Protein AF-A0A5C7Q8G4-F1 (afdb_monomer)

Mean predicted aligned error: 9.43 Å

Structure (mmCIF, N/CA/C/O backbone):
data_AF-A0A5C7Q8G4-F1
#
_entry.id   AF-A0A5C7Q8G4-F1
#
loop_
_atom_site.group_PDB
_atom_site.id
_atom_site.type_symbol
_atom_site.label_atom_id
_atom_site.label_alt_id
_atom_site.label_comp_id
_atom_site.label_asym_id
_atom_site.label_entity_id
_atom_site.label_seq_id
_atom_site.pdbx_PDB_ins_code
_atom_site.Cartn_x
_atom_site.Cartn_y
_atom_site.Cartn_z
_atom_site.occupancy
_atom_site.B_iso_or_equiv
_atom_site.auth_seq_id
_atom_site.auth_comp_id
_atom_site.auth_asym_id
_atom_site.auth_atom_id
_atom_site.pdbx_PDB_model_num
ATOM 1 N N . MET A 1 1 ? 0.870 26.509 2.874 1.00 37.06 1 MET A N 1
ATOM 2 C CA . MET A 1 1 ? 1.605 25.418 2.200 1.00 37.06 1 MET A CA 1
ATOM 3 C C . MET A 1 1 ? 2.017 24.433 3.271 1.00 37.06 1 MET A C 1
ATOM 5 O O . MET A 1 1 ? 2.652 24.841 4.232 1.00 37.06 1 MET A O 1
ATOM 9 N N . SER A 1 2 ? 1.489 23.212 3.215 1.00 39.78 2 SER A N 1
ATOM 10 C CA . SER A 1 2 ? 1.639 22.220 4.281 1.00 39.78 2 SER A CA 1
ATOM 11 C C . SER A 1 2 ? 2.814 21.309 3.945 1.00 39.78 2 SER A C 1
ATOM 13 O O . SER A 1 2 ? 2.773 20.636 2.922 1.00 39.78 2 SER A O 1
ATOM 15 N N . ILE A 1 3 ? 3.813 21.283 4.828 1.00 41.72 3 ILE A N 1
ATOM 16 C CA . ILE A 1 3 ? 5.049 20.483 4.750 1.00 41.72 3 ILE A CA 1
ATOM 17 C C . ILE A 1 3 ? 4.779 19.019 4.347 1.00 41.72 3 ILE A C 1
ATOM 19 O O . ILE A 1 3 ? 5.562 18.421 3.620 1.00 41.72 3 ILE A O 1
ATOM 23 N N . SER A 1 4 ? 3.640 18.445 4.750 1.00 50.50 4 SER A N 1
ATOM 24 C CA . SER A 1 4 ? 3.256 17.076 4.386 1.00 50.50 4 SER A CA 1
ATOM 25 C C . SER A 1 4 ? 3.011 16.885 2.886 1.00 50.50 4 SER A C 1
ATOM 27 O O . SER A 1 4 ? 3.363 15.842 2.350 1.00 50.50 4 SER A O 1
ATOM 29 N N . ASN A 1 5 ? 2.440 17.872 2.190 1.00 49.62 5 ASN A N 1
ATOM 30 C CA . ASN A 1 5 ? 2.149 17.757 0.758 1.00 49.62 5 ASN A CA 1
ATOM 31 C C . ASN A 1 5 ? 3.431 17.762 -0.090 1.00 49.62 5 ASN A C 1
ATOM 33 O O . ASN A 1 5 ? 3.525 17.047 -1.087 1.00 49.6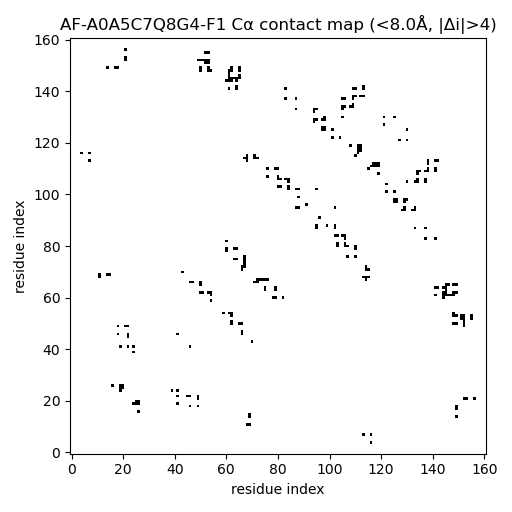2 5 ASN A O 1
ATOM 37 N N . ASP A 1 6 ? 4.433 18.527 0.344 1.00 50.38 6 ASP A N 1
ATOM 38 C CA . ASP A 1 6 ? 5.734 18.601 -0.323 1.00 50.38 6 ASP A CA 1
ATOM 39 C C . ASP A 1 6 ? 6.531 17.301 -0.129 1.00 50.38 6 ASP A C 1
ATOM 41 O O . ASP A 1 6 ? 7.124 16.804 -1.087 1.00 50.38 6 ASP A O 1
ATOM 45 N N . ILE A 1 7 ? 6.458 16.686 1.063 1.00 55.03 7 ILE A N 1
ATOM 46 C CA . ILE A 1 7 ? 7.076 15.378 1.354 1.00 55.03 7 ILE A CA 1
ATOM 47 C C . ILE A 1 7 ? 6.513 14.293 0.429 1.00 55.03 7 ILE A C 1
ATOM 49 O O . ILE A 1 7 ? 7.271 13.643 -0.289 1.00 55.03 7 ILE A O 1
ATOM 53 N N . PHE A 1 8 ? 5.185 14.141 0.365 1.00 56.66 8 PHE A N 1
ATOM 54 C CA . PHE A 1 8 ? 4.577 13.104 -0.476 1.00 56.66 8 PHE A CA 1
ATOM 55 C C . PHE A 1 8 ? 4.811 13.343 -1.976 1.00 56.66 8 PHE A C 1
ATOM 57 O O . PHE A 1 8 ? 4.829 12.393 -2.761 1.00 56.66 8 PHE A O 1
ATOM 64 N N . THR A 1 9 ? 4.976 14.599 -2.402 1.00 58.00 9 THR A N 1
ATOM 65 C CA . THR A 1 9 ? 5.255 14.940 -3.807 1.00 58.00 9 THR A CA 1
ATOM 66 C C . THR A 1 9 ? 6.694 14.611 -4.188 1.00 58.00 9 THR A C 1
ATOM 68 O O . THR A 1 9 ? 6.919 14.016 -5.243 1.00 58.00 9 THR A O 1
ATOM 71 N N . ALA A 1 10 ? 7.656 14.934 -3.321 1.00 56.38 10 ALA A N 1
ATOM 72 C CA . ALA A 1 10 ? 9.060 14.584 -3.514 1.00 56.38 10 ALA A CA 1
ATOM 73 C C . ALA A 1 10 ? 9.274 13.061 -3.513 1.00 56.38 10 ALA A C 1
ATOM 75 O O . ALA A 1 10 ? 9.962 12.536 -4.387 1.00 56.38 10 ALA A O 1
ATOM 76 N N . GLU A 1 11 ? 8.619 12.333 -2.603 1.00 62.28 11 GLU A N 1
ATOM 77 C CA . GLU A 1 11 ? 8.667 10.866 -2.572 1.00 62.28 11 GLU A CA 1
ATOM 78 C C . GLU A 1 11 ? 8.088 10.250 -3.850 1.00 62.28 11 GLU A C 1
ATOM 80 O O . GLU A 1 11 ? 8.707 9.378 -4.458 1.00 62.28 11 GLU A O 1
ATOM 85 N N . LYS A 1 12 ? 6.940 10.749 -4.326 1.00 61.44 12 LYS A N 1
ATOM 86 C CA . LYS A 1 12 ? 6.334 10.306 -5.591 1.00 61.44 12 LYS A CA 1
ATOM 87 C C . LYS A 1 12 ? 7.241 10.561 -6.797 1.00 61.44 12 LYS A C 1
ATOM 89 O O . LYS A 1 12 ? 7.303 9.720 -7.695 1.00 61.44 12 LYS A O 1
ATOM 94 N N . ALA A 1 13 ? 7.953 11.687 -6.825 1.00 61.31 13 ALA A N 1
ATOM 95 C CA . ALA A 1 13 ? 8.950 11.964 -7.857 1.00 61.31 13 ALA A CA 1
ATOM 96 C C . ALA A 1 13 ? 10.122 10.970 -7.787 1.00 61.31 13 ALA A C 1
ATOM 98 O O . ALA A 1 13 ? 10.453 10.364 -8.805 1.00 61.31 13 ALA A O 1
ATOM 99 N N . GLY A 1 14 ? 10.655 10.708 -6.589 1.00 68.12 14 GLY A N 1
ATOM 100 C CA . GLY A 1 14 ? 11.705 9.708 -6.374 1.00 68.12 14 GLY A CA 1
ATOM 101 C C . GLY A 1 14 ? 11.278 8.292 -6.778 1.00 68.12 14 GLY A C 1
ATOM 102 O O . GLY A 1 14 ? 12.049 7.563 -7.399 1.00 68.12 14 GLY A O 1
ATOM 103 N N . PHE A 1 15 ? 10.025 7.906 -6.518 1.00 67.56 15 PHE A N 1
ATOM 104 C CA . PHE A 1 15 ? 9.470 6.635 -6.992 1.00 67.56 15 PHE A CA 1
ATOM 105 C C . PHE A 1 15 ? 9.441 6.542 -8.518 1.00 67.56 15 PHE A C 1
ATOM 107 O O . PHE A 1 15 ? 9.849 5.527 -9.083 1.00 67.56 15 PHE A O 1
ATOM 114 N N . ARG A 1 16 ? 8.987 7.603 -9.195 1.00 69.62 16 ARG A N 1
ATOM 115 C CA . ARG A 1 16 ? 8.951 7.648 -10.664 1.00 69.62 16 ARG A CA 1
ATOM 116 C C . ARG A 1 16 ? 10.350 7.575 -11.266 1.00 69.62 16 ARG A C 1
ATOM 118 O O . ARG A 1 16 ? 10.530 6.856 -12.240 1.00 69.62 16 ARG A O 1
ATOM 125 N N . GLU A 1 17 ? 11.329 8.264 -10.689 1.00 70.69 17 GLU A N 1
ATOM 126 C CA . GLU A 1 17 ? 12.725 8.228 -11.149 1.00 70.69 17 GLU A CA 1
ATOM 127 C C . GLU A 1 17 ? 13.346 6.835 -10.993 1.00 70.69 17 GLU A C 1
ATOM 129 O O . GLU A 1 17 ? 13.989 6.334 -11.917 1.00 70.69 17 GLU A O 1
ATOM 134 N N . ARG A 1 18 ? 13.090 6.166 -9.863 1.00 70.00 18 ARG A N 1
ATOM 135 C CA . ARG A 1 18 ? 13.561 4.796 -9.617 1.00 70.00 18 ARG A CA 1
ATOM 136 C C . ARG A 1 18 ? 12.964 3.797 -10.604 1.00 70.00 18 ARG A C 1
ATOM 138 O O . ARG A 1 18 ? 13.688 2.951 -11.111 1.00 70.00 18 ARG A O 1
ATOM 145 N N . ILE A 1 19 ? 11.677 3.913 -10.932 1.00 71.44 19 ILE A N 1
ATOM 146 C CA . ILE A 1 19 ? 11.043 3.028 -11.922 1.00 71.44 19 ILE A CA 1
ATOM 147 C C . ILE A 1 19 ? 11.479 3.363 -13.353 1.00 71.44 19 ILE A C 1
ATOM 149 O O . ILE A 1 19 ? 11.749 2.446 -14.123 1.00 71.44 19 ILE A O 1
ATOM 153 N N . ALA A 1 20 ? 11.635 4.643 -13.702 1.00 68.12 20 ALA A N 1
ATOM 154 C CA . ALA A 1 20 ? 12.158 5.044 -15.009 1.00 68.12 20 ALA A CA 1
ATOM 155 C C . ALA A 1 20 ? 13.560 4.460 -15.259 1.00 68.12 20 ALA A C 1
ATOM 157 O O . ALA A 1 20 ? 13.827 3.948 -16.346 1.00 68.12 20 ALA A O 1
ATOM 158 N N . SER A 1 21 ? 14.410 4.436 -14.224 1.00 69.12 21 SER A N 1
ATOM 159 C CA . SER A 1 21 ? 15.722 3.780 -14.265 1.00 69.12 21 SER A CA 1
ATOM 160 C C . SER A 1 21 ? 15.636 2.282 -14.592 1.00 69.12 21 SER A C 1
ATOM 162 O O . SER A 1 21 ? 16.485 1.774 -15.320 1.00 69.12 21 SER A O 1
ATOM 164 N N . LEU A 1 22 ? 14.603 1.579 -14.110 1.00 65.88 22 LEU A N 1
ATOM 165 C CA . LEU A 1 22 ? 14.396 0.145 -14.371 1.00 65.88 22 LEU A CA 1
ATOM 166 C C . LEU A 1 22 ? 13.904 -0.158 -15.785 1.00 65.88 22 LEU A C 1
ATOM 168 O O . LEU A 1 22 ? 14.123 -1.254 -16.287 1.00 65.88 22 LEU A O 1
ATOM 172 N N . ILE A 1 23 ? 13.231 0.797 -16.419 1.00 65.81 23 ILE A N 1
ATOM 173 C CA . ILE A 1 23 ? 12.653 0.644 -17.761 1.00 65.81 23 ILE A CA 1
ATOM 174 C C . ILE A 1 23 ? 13.663 1.069 -18.847 1.00 65.81 23 ILE A C 1
ATOM 176 O O . ILE A 1 23 ? 13.418 0.903 -20.036 1.00 65.81 23 ILE A O 1
ATOM 180 N N . GLY A 1 24 ? 14.837 1.574 -18.450 1.00 56.22 24 GLY A N 1
ATOM 181 C CA . GLY A 1 24 ? 15.859 2.079 -19.371 1.00 56.22 24 GLY A CA 1
ATOM 182 C C . GLY A 1 24 ? 15.637 3.532 -19.804 1.00 56.22 24 GLY A C 1
ATOM 183 O O . GLY A 1 24 ? 16.312 4.006 -20.716 1.00 56.22 24 GLY A O 1
ATOM 184 N N . GLY A 1 25 ? 14.725 4.259 -19.147 1.00 54.38 25 GLY A N 1
ATOM 185 C CA . GLY A 1 25 ? 14.515 5.685 -19.378 1.00 54.38 25 GLY A CA 1
ATOM 186 C C . GLY A 1 25 ? 15.663 6.506 -18.792 1.00 54.38 25 GLY A C 1
ATOM 187 O O . GLY A 1 25 ? 15.927 6.457 -17.589 1.00 54.38 25 GLY A O 1
ATOM 188 N N . THR A 1 26 ? 16.358 7.275 -19.629 1.00 47.03 26 THR A N 1
ATOM 189 C CA . THR A 1 26 ? 17.373 8.227 -19.166 1.00 47.03 26 THR A CA 1
ATOM 190 C C . THR A 1 26 ? 16.701 9.446 -18.525 1.00 47.03 26 THR A C 1
ATOM 192 O O . THR A 1 26 ? 15.658 9.920 -18.965 1.00 47.03 26 THR A O 1
ATOM 195 N N . THR A 1 27 ? 17.304 9.989 -17.467 1.00 46.19 27 THR A N 1
ATOM 196 C CA . THR A 1 27 ? 16.832 11.155 -16.691 1.00 46.19 27 THR A CA 1
ATOM 197 C C . THR A 1 27 ? 16.918 12.497 -17.440 1.00 46.19 27 THR A C 1
ATOM 199 O O . THR A 1 27 ? 16.754 13.557 -16.832 1.00 46.19 27 THR A O 1
ATOM 202 N N . TYR A 1 28 ? 17.187 12.492 -18.749 1.00 40.31 28 TYR A N 1
ATOM 203 C CA . TYR A 1 28 ? 17.391 13.712 -19.525 1.00 40.31 28 TYR A CA 1
ATOM 204 C C . TYR A 1 28 ? 16.049 14.378 -19.867 1.00 40.31 28 TYR A C 1
ATOM 206 O O . TYR A 1 28 ? 15.228 13.818 -20.588 1.00 40.31 28 TYR A O 1
ATOM 214 N N . ARG A 1 29 ? 15.821 15.588 -19.340 1.00 46.91 29 ARG A N 1
ATOM 215 C CA . ARG A 1 29 ? 14.703 16.460 -19.732 1.00 46.91 29 ARG A CA 1
ATOM 216 C C . ARG A 1 29 ? 15.185 17.413 -20.821 1.00 46.91 29 ARG A C 1
ATOM 218 O O . ARG A 1 29 ? 15.887 18.374 -20.520 1.00 46.91 29 ARG A O 1
ATOM 225 N N . GLU A 1 30 ? 14.794 17.164 -22.063 1.00 39.03 30 GLU A N 1
ATOM 226 C CA . GLU A 1 30 ? 14.997 18.117 -23.154 1.00 39.03 30 GLU A CA 1
ATOM 227 C C . GLU A 1 30 ? 13.915 19.224 -23.065 1.00 39.03 30 GLU A C 1
ATOM 229 O O . GLU A 1 30 ? 12.739 18.910 -22.847 1.00 39.03 30 GLU A O 1
ATOM 234 N N . PRO A 1 31 ? 14.262 20.525 -23.136 1.00 44.19 31 PRO A N 1
ATOM 235 C CA . PRO A 1 31 ? 13.278 21.603 -23.035 1.00 44.19 31 PRO A CA 1
ATOM 236 C C . PRO A 1 31 ? 12.336 21.585 -24.251 1.00 44.19 31 PRO A C 1
ATOM 238 O O . PRO A 1 31 ? 12.762 21.707 -25.395 1.00 44.19 31 PRO A O 1
ATOM 241 N N . VAL A 1 32 ? 11.037 21.413 -23.992 1.00 48.00 32 VAL A N 1
ATOM 242 C CA . VAL A 1 32 ? 10.030 21.075 -25.010 1.00 48.00 32 VAL A CA 1
ATOM 243 C C . VAL A 1 32 ? 9.638 22.289 -25.858 1.00 48.00 32 VAL A C 1
ATOM 245 O O . VAL A 1 32 ? 8.933 23.186 -25.394 1.00 48.00 32 VAL A O 1
ATOM 248 N N . GLY A 1 33 ? 10.029 22.272 -27.132 1.00 37.00 33 GLY A N 1
ATOM 249 C CA . GLY A 1 33 ? 9.405 23.040 -28.206 1.00 37.00 33 GLY A CA 1
ATOM 250 C C . GLY A 1 33 ? 8.665 22.098 -29.157 1.00 37.00 33 GLY A C 1
ATOM 251 O O . GLY A 1 33 ? 9.288 21.281 -29.821 1.00 37.00 33 GLY A O 1
ATOM 252 N N . GLY A 1 34 ? 7.341 22.240 -29.254 1.00 38.97 34 GLY A N 1
ATOM 253 C CA . GLY A 1 34 ? 6.529 21.577 -30.282 1.00 38.97 34 GLY A CA 1
ATOM 254 C C . GLY A 1 34 ? 6.064 20.156 -29.940 1.00 38.97 34 GLY A C 1
ATOM 255 O O . GLY A 1 34 ? 6.725 19.402 -29.238 1.00 38.97 34 GLY A O 1
ATOM 256 N N . ARG A 1 35 ? 4.859 19.817 -30.416 1.00 47.09 35 ARG A N 1
ATOM 257 C CA . ARG A 1 35 ? 4.168 18.524 -30.246 1.00 47.09 35 ARG A CA 1
ATOM 258 C C . ARG A 1 35 ? 5.131 17.335 -30.415 1.00 47.09 35 ARG A C 1
ATOM 260 O O . ARG A 1 35 ? 5.635 17.140 -31.514 1.00 47.09 35 ARG A O 1
ATOM 267 N N . SER A 1 36 ? 5.316 16.523 -29.372 1.00 37.94 36 SER A N 1
ATOM 268 C CA . SER A 1 36 ? 6.163 15.323 -29.422 1.00 37.94 36 SER A CA 1
ATOM 269 C C . SER A 1 36 ? 5.374 14.055 -29.079 1.00 37.94 36 SER A C 1
ATOM 271 O O . SER A 1 36 ? 4.689 13.986 -28.056 1.00 37.94 36 SER A O 1
ATOM 273 N N . THR A 1 37 ? 5.471 13.050 -29.952 1.00 42.53 37 THR A N 1
ATOM 274 C CA . THR A 1 37 ? 5.266 11.630 -29.638 1.00 42.53 37 THR A CA 1
ATOM 275 C C . THR A 1 37 ? 6.561 11.118 -29.021 1.00 42.53 37 THR A C 1
ATOM 277 O O . THR A 1 37 ? 7.401 10.577 -29.732 1.00 42.53 37 THR A O 1
ATOM 280 N N . ASP A 1 38 ? 6.763 11.372 -27.732 1.00 44.47 38 ASP A N 1
ATOM 281 C CA . ASP A 1 38 ? 8.010 11.027 -27.051 1.00 44.47 38 ASP A CA 1
ATOM 282 C C . ASP A 1 38 ? 8.079 9.505 -26.787 1.00 44.47 38 ASP A C 1
ATOM 284 O O . ASP A 1 38 ? 7.300 9.006 -25.965 1.00 44.47 38 ASP A O 1
ATOM 288 N N . PRO A 1 39 ? 8.965 8.744 -27.466 1.00 47.16 39 PRO A N 1
ATOM 289 C CA . PRO A 1 39 ? 9.126 7.308 -27.239 1.00 47.16 39 PRO A CA 1
ATOM 290 C C . PRO A 1 39 ? 9.732 6.986 -25.861 1.00 47.16 39 PRO A C 1
ATOM 292 O O . PRO A 1 39 ? 9.696 5.831 -25.452 1.00 47.16 39 PRO A O 1
ATOM 295 N N . ASN A 1 40 ? 10.232 7.987 -25.123 1.00 51.47 40 ASN A N 1
ATOM 296 C CA . ASN A 1 40 ? 10.742 7.833 -23.756 1.00 51.47 40 ASN A CA 1
ATOM 297 C C . ASN A 1 40 ? 9.677 8.067 -22.671 1.00 51.47 40 ASN A C 1
ATOM 299 O O . ASN A 1 40 ? 9.991 8.072 -21.475 1.00 51.47 40 ASN A O 1
ATOM 303 N N . ARG A 1 41 ? 8.403 8.267 -23.037 1.00 58.75 41 ARG A N 1
ATOM 304 C CA . ARG A 1 41 ? 7.333 8.382 -22.043 1.00 58.75 41 ARG A CA 1
ATOM 305 C C . ARG A 1 41 ? 7.030 7.007 -21.448 1.00 58.75 41 ARG A C 1
ATOM 307 O O . ARG A 1 41 ? 6.323 6.216 -22.057 1.00 58.75 41 ARG A O 1
ATOM 314 N N . MET A 1 42 ? 7.507 6.782 -20.224 1.00 66.12 42 MET A N 1
ATOM 315 C CA . MET A 1 42 ? 7.185 5.609 -19.404 1.00 66.12 42 MET A CA 1
ATOM 316 C C . MET A 1 42 ? 5.677 5.319 -19.435 1.00 66.12 42 MET A C 1
ATOM 318 O O . MET A 1 42 ? 4.880 6.142 -18.965 1.00 66.12 42 MET A O 1
ATOM 322 N N . THR A 1 43 ? 5.295 4.178 -20.011 1.00 77.81 43 THR A N 1
ATOM 323 C CA . THR A 1 43 ? 3.895 3.757 -20.096 1.00 77.81 43 THR A CA 1
ATOM 324 C C . THR A 1 43 ? 3.488 2.981 -18.848 1.00 77.81 43 THR A C 1
ATOM 326 O O . THR A 1 43 ? 4.319 2.394 -18.153 1.00 77.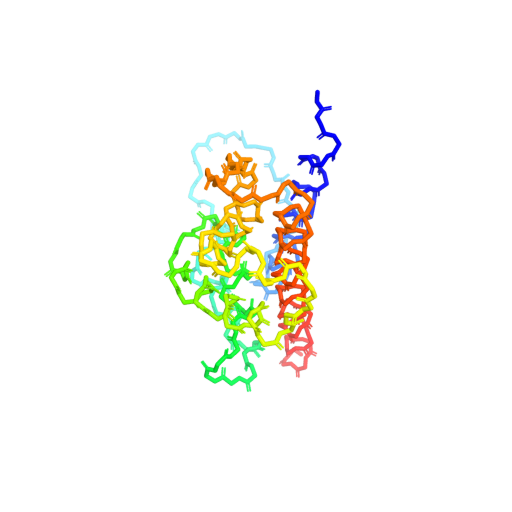81 43 THR A O 1
ATOM 329 N N . ASP A 1 44 ? 2.186 2.928 -18.571 1.00 76.38 44 ASP A N 1
ATOM 330 C CA . ASP A 1 44 ? 1.635 2.108 -17.489 1.00 76.38 44 ASP A CA 1
ATOM 331 C C . ASP A 1 44 ? 2.014 0.619 -17.651 1.00 76.38 44 ASP A C 1
ATOM 333 O O . ASP A 1 44 ? 2.242 -0.080 -16.663 1.00 76.38 44 ASP A O 1
ATOM 337 N N . GLN A 1 45 ? 2.143 0.137 -18.895 1.00 77.06 45 GLN A N 1
ATOM 338 C CA . GLN A 1 45 ? 2.566 -1.235 -19.197 1.00 77.06 45 GLN A CA 1
ATOM 339 C C . GLN A 1 45 ? 4.024 -1.483 -18.805 1.00 77.06 45 GLN A C 1
ATOM 341 O O . GLN A 1 45 ? 4.321 -2.527 -18.225 1.00 77.06 45 GLN A O 1
ATOM 346 N N . ASP A 1 46 ? 4.911 -0.516 -19.041 1.00 75.06 46 ASP A N 1
ATOM 347 C CA . ASP A 1 46 ? 6.320 -0.625 -18.656 1.00 75.06 46 ASP A CA 1
ATOM 348 C C . ASP A 1 46 ? 6.479 -0.652 -17.130 1.00 75.06 46 ASP A C 1
ATOM 350 O O . ASP A 1 46 ? 7.239 -1.453 -16.583 1.00 75.06 46 ASP A O 1
ATOM 354 N N . VAL A 1 47 ? 5.700 0.176 -16.421 1.00 79.19 47 VAL A N 1
ATOM 355 C CA . VAL A 1 47 ? 5.650 0.180 -14.949 1.00 79.19 47 VAL A CA 1
ATOM 356 C C . VAL A 1 47 ? 5.149 -1.164 -14.425 1.00 79.19 47 VAL A C 1
ATOM 358 O O . VAL A 1 47 ? 5.745 -1.736 -13.509 1.00 79.19 47 VAL A O 1
ATOM 361 N N . ALA A 1 48 ? 4.070 -1.690 -15.008 1.00 81.12 48 ALA A N 1
ATOM 362 C CA . ALA A 1 48 ? 3.526 -2.989 -14.631 1.00 81.12 48 ALA A CA 1
ATOM 363 C C . ALA A 1 48 ? 4.535 -4.122 -14.882 1.00 81.12 48 ALA A C 1
ATOM 365 O O . ALA A 1 48 ? 4.704 -4.984 -14.020 1.00 81.12 48 ALA A O 1
ATOM 366 N N . ALA A 1 49 ? 5.242 -4.097 -16.015 1.00 80.00 49 ALA A N 1
ATOM 367 C CA . ALA A 1 49 ? 6.267 -5.079 -16.355 1.00 80.00 49 ALA A CA 1
ATOM 368 C C . ALA A 1 49 ? 7.455 -5.030 -15.381 1.00 80.00 49 ALA A C 1
ATOM 370 O O . ALA A 1 49 ? 7.874 -6.071 -14.872 1.00 80.00 49 ALA A O 1
ATOM 371 N N . ALA A 1 50 ? 7.951 -3.835 -15.046 1.00 78.62 50 ALA A N 1
ATOM 372 C CA . ALA A 1 50 ? 9.036 -3.666 -14.080 1.00 78.62 50 ALA A CA 1
ATOM 373 C C . ALA A 1 50 ? 8.653 -4.183 -12.680 1.00 78.62 50 ALA A C 1
ATOM 375 O O . ALA A 1 50 ? 9.445 -4.845 -12.005 1.00 78.62 50 ALA A O 1
ATOM 376 N N . LEU A 1 51 ? 7.415 -3.925 -12.248 1.00 84.19 51 LEU A N 1
ATOM 377 C CA . LEU A 1 51 ? 6.910 -4.347 -10.941 1.00 84.19 51 LEU A CA 1
ATOM 378 C C . LEU A 1 51 ? 6.482 -5.822 -10.896 1.00 84.19 51 LEU A C 1
ATOM 380 O O . LEU A 1 51 ? 6.433 -6.403 -9.809 1.00 84.19 51 LEU A O 1
ATOM 384 N N . ALA A 1 52 ? 6.214 -6.459 -12.040 1.00 82.56 52 ALA A N 1
ATOM 385 C CA . ALA A 1 52 ? 5.856 -7.876 -12.102 1.00 82.56 52 ALA A CA 1
ATOM 386 C C . ALA A 1 52 ? 6.959 -8.769 -11.509 1.00 82.56 52 ALA A C 1
ATOM 388 O O . ALA A 1 52 ? 6.661 -9.674 -10.729 1.00 82.56 52 ALA A O 1
ATOM 389 N N . TYR A 1 53 ? 8.229 -8.450 -11.781 1.00 75.19 53 TYR A N 1
ATOM 390 C CA . TYR A 1 53 ? 9.387 -9.172 -11.238 1.00 75.19 53 TYR A CA 1
ATOM 391 C C . TYR A 1 53 ? 9.601 -8.973 -9.731 1.00 75.19 53 TYR A C 1
ATOM 393 O O . TYR A 1 53 ? 10.339 -9.734 -9.105 1.00 75.19 53 TYR A O 1
ATOM 401 N N . ALA A 1 54 ? 8.967 -7.968 -9.122 1.00 81.12 54 ALA A N 1
ATOM 402 C CA . ALA A 1 54 ? 9.071 -7.722 -7.687 1.00 81.12 54 ALA A CA 1
ATOM 403 C C . ALA A 1 54 ? 8.108 -8.569 -6.849 1.00 81.12 54 ALA A C 1
ATOM 405 O O . ALA A 1 54 ? 8.306 -8.682 -5.634 1.00 81.12 54 ALA A O 1
ATOM 406 N N . ARG A 1 55 ? 7.058 -9.131 -7.462 1.00 85.88 55 ARG A N 1
ATOM 407 C CA . ARG A 1 55 ? 5.984 -9.819 -6.743 1.00 85.88 55 ARG A CA 1
ATOM 408 C C . ARG A 1 55 ? 6.491 -11.124 -6.125 1.00 85.88 55 ARG A C 1
ATOM 410 O O . ARG A 1 55 ? 6.974 -12.004 -6.825 1.00 85.88 55 ARG A O 1
ATOM 417 N N . GLN A 1 56 ? 6.347 -11.260 -4.806 1.00 85.06 56 GLN A N 1
ATOM 418 C CA . GLN A 1 56 ? 6.800 -12.450 -4.062 1.00 85.06 56 GLN A CA 1
ATOM 419 C C . GLN A 1 56 ? 5.756 -13.572 -3.978 1.00 85.06 56 GLN A C 1
ATOM 421 O O . GLN A 1 56 ? 6.080 -14.687 -3.579 1.00 85.06 56 GLN A O 1
ATOM 426 N N . GLY A 1 57 ? 4.505 -13.294 -4.343 1.00 86.12 57 GLY A N 1
ATOM 427 C CA . GLY A 1 57 ? 3.424 -14.271 -4.316 1.00 86.12 57 GLY A CA 1
ATOM 428 C C . GLY A 1 57 ? 2.083 -13.664 -4.726 1.00 86.12 57 GLY A C 1
ATOM 429 O O . GLY A 1 57 ? 1.984 -12.448 -4.917 1.00 86.12 57 GLY A O 1
ATOM 430 N N . PRO A 1 58 ? 1.031 -14.490 -4.847 1.00 83.38 58 PRO A N 1
ATOM 431 C CA . PRO A 1 58 ? -0.280 -14.041 -5.301 1.00 83.38 58 PRO A CA 1
ATOM 432 C C . PRO A 1 58 ? -0.946 -13.057 -4.340 1.00 83.38 58 PRO A C 1
ATOM 434 O O . PRO A 1 58 ? -1.789 -12.295 -4.795 1.00 83.38 58 PRO A O 1
ATOM 437 N N . ASP A 1 59 ? -0.559 -13.024 -3.061 1.00 85.31 59 ASP A N 1
ATOM 438 C CA . ASP A 1 59 ? -1.115 -12.132 -2.034 1.00 85.31 59 ASP A CA 1
ATOM 439 C C . ASP A 1 59 ? -0.330 -10.830 -1.823 1.00 85.31 59 ASP A C 1
ATOM 441 O O . ASP A 1 59 ? -0.833 -9.919 -1.167 1.00 85.31 59 ASP A O 1
ATOM 445 N N . ASP A 1 60 ? 0.870 -10.710 -2.391 1.00 87.38 60 ASP A N 1
ATOM 446 C CA . ASP A 1 60 ? 1.718 -9.527 -2.229 1.00 87.38 60 ASP A CA 1
ATOM 447 C C . ASP A 1 60 ? 1.107 -8.325 -2.957 1.00 87.38 60 ASP A C 1
ATOM 449 O O . ASP A 1 60 ? 1.003 -8.326 -4.183 1.00 87.38 60 ASP A O 1
ATOM 453 N N . ILE A 1 61 ? 0.691 -7.312 -2.193 1.00 91.81 61 ILE A N 1
ATOM 454 C CA . ILE A 1 61 ? 0.090 -6.070 -2.700 1.00 91.81 61 ILE A CA 1
ATOM 455 C C . ILE A 1 61 ? 1.109 -4.942 -2.905 1.00 91.81 61 ILE A C 1
ATOM 457 O O . ILE A 1 61 ? 0.740 -3.890 -3.416 1.00 91.81 61 ILE A O 1
ATOM 461 N N . GLY A 1 62 ? 2.380 -5.123 -2.529 1.00 91.06 62 GLY A N 1
ATOM 462 C CA . GLY A 1 62 ? 3.410 -4.084 -2.673 1.00 91.06 62 GLY A CA 1
ATOM 463 C C . GLY A 1 62 ? 3.539 -3.543 -4.106 1.00 91.06 62 GLY A C 1
ATOM 464 O O . GLY A 1 62 ? 3.459 -2.326 -4.291 1.00 91.06 62 GLY A O 1
ATOM 465 N N . PRO A 1 63 ? 3.655 -4.414 -5.130 1.00 91.69 63 PRO A N 1
ATOM 466 C CA . PRO A 1 63 ? 3.668 -3.999 -6.535 1.00 91.69 63 PRO A CA 1
ATOM 467 C C . PRO A 1 63 ? 2.408 -3.229 -6.954 1.00 91.69 63 PRO A C 1
ATOM 469 O O . PRO A 1 63 ? 2.499 -2.249 -7.688 1.00 91.69 63 PRO A O 1
ATOM 472 N N . ASP A 1 64 ? 1.238 -3.630 -6.449 1.00 92.19 64 ASP A N 1
ATOM 473 C CA . ASP A 1 64 ? -0.042 -2.989 -6.773 1.00 92.19 64 ASP A CA 1
ATOM 474 C C . ASP A 1 64 ? -0.099 -1.555 -6.221 1.00 92.19 64 ASP A C 1
ATOM 476 O O . ASP A 1 64 ? -0.567 -0.635 -6.895 1.00 92.19 64 ASP A O 1
ATOM 480 N N . ILE A 1 65 ? 0.414 -1.352 -5.002 1.00 91.75 65 ILE A N 1
ATOM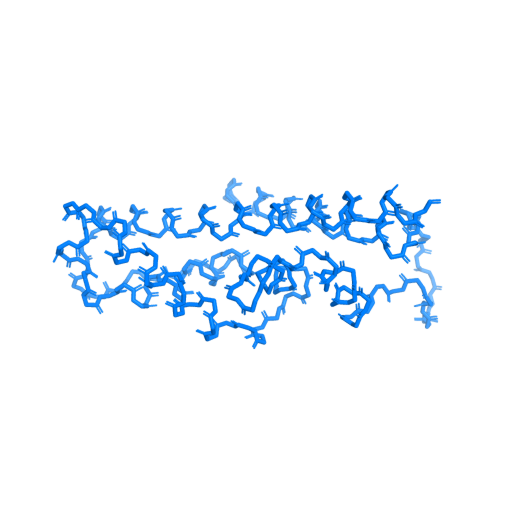 481 C CA . ILE A 1 65 ? 0.489 -0.033 -4.364 1.00 91.75 65 ILE A CA 1
ATOM 482 C C . ILE A 1 65 ? 1.475 0.861 -5.123 1.00 91.75 65 ILE A C 1
ATOM 484 O O . ILE A 1 65 ? 1.130 1.994 -5.461 1.00 91.75 65 ILE A O 1
ATOM 488 N N . ALA A 1 66 ? 2.671 0.349 -5.432 1.00 89.88 66 ALA A N 1
ATOM 489 C CA . ALA A 1 66 ? 3.684 1.078 -6.194 1.00 89.88 66 ALA A CA 1
ATOM 490 C C . ALA A 1 66 ? 3.151 1.524 -7.565 1.00 89.88 66 ALA A C 1
ATOM 492 O O . ALA A 1 66 ? 3.305 2.689 -7.937 1.00 89.88 66 ALA A O 1
ATOM 493 N N . TYR A 1 67 ? 2.446 0.634 -8.271 1.00 90.19 67 TYR A N 1
ATOM 494 C CA . TYR A 1 67 ? 1.779 0.954 -9.531 1.00 90.19 67 TYR A CA 1
ATOM 495 C C . TYR A 1 67 ? 0.786 2.113 -9.371 1.00 90.19 67 TYR A C 1
ATOM 497 O O . TYR A 1 67 ? 0.841 3.085 -10.127 1.00 90.19 67 TYR A O 1
ATOM 505 N N . CYS A 1 68 ? -0.093 2.047 -8.364 1.00 90.50 68 CYS A N 1
ATOM 506 C CA . CYS A 1 68 ? -1.097 3.085 -8.123 1.00 90.50 68 CYS A CA 1
ATOM 507 C C . CYS A 1 68 ? -0.450 4.439 -7.798 1.00 90.50 68 CYS A C 1
ATOM 509 O O . CYS A 1 68 ? -0.879 5.455 -8.342 1.00 90.50 68 CYS A O 1
ATOM 511 N N . ILE A 1 69 ? 0.606 4.462 -6.974 1.00 88.06 69 ILE A N 1
ATOM 512 C CA . ILE A 1 69 ? 1.356 5.684 -6.636 1.00 88.06 69 ILE A CA 1
ATOM 513 C C . ILE A 1 69 ? 1.960 6.313 -7.894 1.00 88.06 69 ILE A C 1
ATOM 515 O O . ILE A 1 69 ? 1.798 7.512 -8.125 1.00 88.06 69 ILE A O 1
ATOM 519 N N . VAL A 1 70 ? 2.642 5.512 -8.712 1.00 84.62 70 VAL A N 1
ATOM 520 C CA . VAL A 1 70 ? 3.425 5.976 -9.867 1.00 84.62 70 VAL A CA 1
ATOM 521 C C . VAL A 1 70 ? 2.524 6.446 -10.999 1.00 84.62 70 VAL A C 1
ATOM 523 O O . VAL A 1 70 ? 2.721 7.554 -11.509 1.00 84.62 70 VAL A O 1
ATOM 526 N N . CYS A 1 71 ? 1.520 5.644 -11.350 1.00 83.94 71 CYS A N 1
ATOM 527 C CA . CYS A 1 71 ? 0.596 5.936 -12.443 1.00 83.94 71 CYS A CA 1
ATOM 528 C C . CYS A 1 71 ? -0.507 6.916 -12.017 1.00 83.94 71 CYS A C 1
ATOM 530 O O . CYS A 1 71 ? -1.115 7.559 -12.865 1.00 83.94 71 CYS A O 1
ATOM 532 N N . GLY A 1 72 ? -0.749 7.078 -10.708 1.00 86.06 72 GLY A N 1
ATOM 533 C CA . GLY A 1 72 ? -1.901 7.827 -10.204 1.00 86.06 72 GLY A CA 1
ATOM 534 C C . GLY A 1 72 ? -3.198 7.146 -10.629 1.00 86.06 72 GLY A C 1
ATOM 535 O O . GLY A 1 72 ? -3.982 7.725 -11.371 1.00 86.06 72 GLY A O 1
ATOM 536 N N . SER A 1 73 ? -3.380 5.889 -10.223 1.00 88.44 73 SER A N 1
ATOM 537 C CA . SER A 1 73 ? -4.495 5.042 -10.660 1.00 88.44 73 SER A CA 1
ATOM 538 C C . SER A 1 73 ? -5.201 4.376 -9.481 1.00 88.44 73 SER A C 1
ATOM 540 O O . SER A 1 73 ? -4.587 4.089 -8.456 1.00 88.44 73 SER A O 1
ATOM 542 N N . ASP A 1 74 ? -6.491 4.090 -9.663 1.00 90.69 74 ASP A N 1
ATOM 543 C CA . ASP A 1 74 ? -7.348 3.377 -8.707 1.00 90.69 74 ASP A CA 1
ATOM 544 C C . ASP A 1 74 ? -7.478 1.875 -9.022 1.00 90.69 74 ASP A C 1
ATOM 546 O O . ASP A 1 74 ? -8.212 1.166 -8.334 1.00 90.69 74 ASP A O 1
ATOM 550 N N . TRP A 1 75 ? -6.774 1.365 -10.040 1.00 87.81 75 TRP A N 1
ATOM 551 C CA . TRP A 1 75 ? -6.988 0.018 -10.593 1.00 87.81 75 TRP A CA 1
ATOM 552 C C . TRP A 1 75 ? -6.969 -1.106 -9.544 1.00 87.81 75 TRP A C 1
ATOM 554 O O . TRP A 1 75 ? -7.785 -2.025 -9.589 1.00 87.81 75 TRP A O 1
ATOM 564 N N . HIS A 1 76 ? -6.079 -1.013 -8.551 1.00 91.38 76 HIS A N 1
ATOM 565 C CA . HIS A 1 76 ? -5.948 -2.012 -7.486 1.00 91.38 76 HIS A CA 1
ATOM 566 C C . HIS A 1 76 ? -6.539 -1.574 -6.139 1.00 91.38 76 HIS A C 1
ATOM 568 O O . HIS A 1 76 ? -6.380 -2.282 -5.141 1.00 91.38 76 HIS A O 1
ATOM 574 N N . ARG A 1 77 ? -7.251 -0.441 -6.095 1.00 93.62 77 ARG A N 1
ATOM 575 C CA . ARG A 1 77 ? 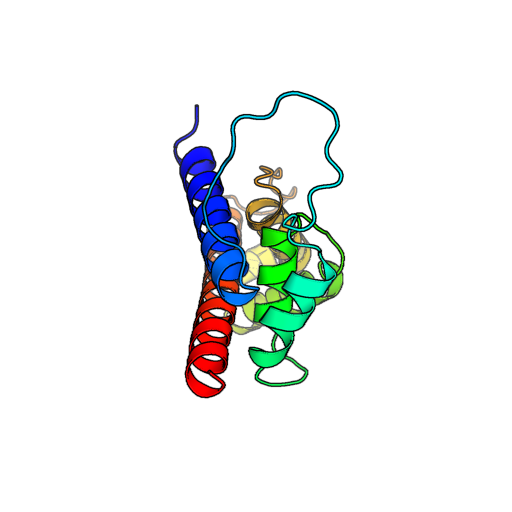-7.754 0.177 -4.860 1.00 93.62 77 ARG A CA 1
ATOM 576 C C . ARG A 1 77 ? -8.558 -0.793 -4.002 1.00 93.62 77 ARG A C 1
ATOM 578 O O . ARG A 1 77 ? -8.249 -0.953 -2.830 1.00 93.62 77 ARG A O 1
ATOM 585 N N . ALA A 1 78 ? -9.542 -1.487 -4.578 1.00 93.81 78 ALA A N 1
ATOM 586 C CA . ALA A 1 78 ? -10.405 -2.399 -3.821 1.00 93.81 78 ALA A CA 1
ATOM 587 C C . ALA A 1 78 ? -9.604 -3.500 -3.105 1.00 93.81 78 ALA A C 1
ATOM 589 O O . ALA A 1 78 ? -9.790 -3.749 -1.915 1.00 93.81 78 ALA A O 1
ATOM 590 N N . ARG A 1 79 ? -8.658 -4.117 -3.819 1.00 93.56 79 ARG A N 1
ATOM 591 C CA . ARG A 1 79 ? -7.798 -5.171 -3.279 1.00 93.56 79 ARG A CA 1
ATOM 592 C C . ARG A 1 79 ? -6.853 -4.640 -2.198 1.00 93.56 79 ARG A C 1
ATOM 594 O O . ARG A 1 79 ? -6.724 -5.272 -1.151 1.00 93.56 79 ARG A O 1
ATOM 601 N N . ILE A 1 80 ? -6.215 -3.493 -2.441 1.00 94.81 80 ILE A N 1
ATOM 602 C CA . ILE A 1 80 ? -5.302 -2.845 -1.488 1.00 94.81 80 ILE A CA 1
ATOM 603 C C . ILE A 1 80 ? -6.053 -2.477 -0.207 1.00 94.81 80 ILE A C 1
ATOM 605 O O . ILE A 1 80 ? -5.611 -2.836 0.881 1.00 94.81 80 ILE A O 1
ATOM 609 N N . THR A 1 81 ? -7.212 -1.829 -0.330 1.00 95.44 81 THR A N 1
ATOM 610 C CA . THR A 1 81 ? -8.045 -1.419 0.805 1.00 95.44 81 THR A CA 1
ATOM 611 C C . THR A 1 81 ? -8.485 -2.616 1.644 1.00 95.44 81 THR A C 1
ATOM 613 O O . THR A 1 81 ? -8.387 -2.563 2.867 1.00 95.44 81 THR A O 1
ATOM 616 N N . LEU A 1 82 ? -8.924 -3.713 1.015 1.00 94.94 82 LEU A N 1
ATOM 617 C CA . LEU A 1 82 ? -9.341 -4.922 1.734 1.00 94.94 82 LEU A CA 1
ATOM 618 C C . LEU A 1 82 ? -8.185 -5.566 2.505 1.00 94.94 82 LEU A C 1
ATOM 620 O O . LEU A 1 82 ? -8.327 -5.860 3.690 1.00 94.94 82 LEU A O 1
ATOM 624 N N . LYS A 1 83 ? -7.029 -5.748 1.859 1.00 93.75 83 LYS A N 1
ATOM 625 C CA . LYS A 1 83 ? -5.846 -6.337 2.504 1.00 93.75 83 LYS A CA 1
ATOM 626 C C . LYS A 1 83 ? -5.285 -5.435 3.604 1.00 93.75 83 LYS A C 1
ATOM 628 O O . LYS A 1 83 ? -4.879 -5.932 4.650 1.00 93.75 83 LYS A O 1
ATOM 633 N N . LEU A 1 84 ? -5.306 -4.116 3.408 1.00 93.12 84 LEU A N 1
ATOM 634 C CA . LEU A 1 84 ? -4.907 -3.164 4.440 1.00 93.12 84 LEU A CA 1
ATOM 635 C C . LEU A 1 84 ? -5.866 -3.201 5.633 1.00 93.12 84 LEU A C 1
ATOM 637 O O . LEU A 1 84 ? -5.416 -3.205 6.774 1.00 93.12 84 LEU A O 1
ATOM 641 N N . ALA A 1 85 ? -7.176 -3.248 5.387 1.00 93.06 85 ALA A N 1
ATOM 642 C CA . ALA A 1 85 ? -8.168 -3.361 6.448 1.00 93.06 85 ALA A CA 1
ATOM 643 C C . ALA A 1 85 ? -7.967 -4.645 7.267 1.00 93.06 85 ALA A C 1
ATOM 645 O O . ALA A 1 85 ? -7.990 -4.585 8.494 1.00 93.06 85 ALA A O 1
ATOM 646 N N . ASP A 1 86 ? -7.705 -5.775 6.610 1.00 91.88 86 ASP A N 1
ATOM 647 C CA . ASP A 1 86 ? -7.403 -7.049 7.270 1.00 91.88 86 ASP A CA 1
ATOM 648 C C . ASP A 1 86 ? -6.116 -6.981 8.113 1.00 91.88 86 ASP A C 1
ATOM 650 O O . ASP A 1 86 ? -6.092 -7.397 9.275 1.00 91.88 86 ASP A O 1
ATOM 654 N N . ALA A 1 87 ? -5.065 -6.341 7.589 1.00 89.12 87 ALA A N 1
ATOM 655 C CA . ALA A 1 87 ? -3.824 -6.110 8.326 1.00 89.12 87 ALA A CA 1
ATOM 656 C C . ALA A 1 87 ? -4.032 -5.200 9.552 1.00 89.12 87 ALA A C 1
ATOM 658 O O . ALA A 1 87 ? -3.530 -5.495 10.637 1.00 89.12 87 ALA A O 1
ATOM 659 N N . LEU A 1 88 ? -4.813 -4.123 9.413 1.00 89.69 88 LEU A N 1
ATOM 660 C CA . LEU A 1 88 ? -5.157 -3.214 10.513 1.00 89.69 88 LEU A CA 1
ATOM 661 C C . LEU A 1 88 ? -6.029 -3.892 11.579 1.00 89.69 88 LEU A C 1
ATOM 663 O O . LEU A 1 88 ? -5.873 -3.609 12.768 1.00 89.69 88 LEU A O 1
ATOM 667 N N . LEU A 1 89 ? -6.936 -4.784 11.169 1.00 89.75 89 LEU A N 1
ATOM 668 C CA . LEU A 1 89 ? -7.737 -5.599 12.082 1.00 89.75 89 LEU A CA 1
ATOM 669 C C . LEU A 1 89 ? -6.859 -6.595 12.850 1.00 89.75 89 LEU A C 1
ATOM 671 O O . LEU A 1 89 ? -7.009 -6.724 14.065 1.00 89.75 89 LEU A O 1
ATOM 675 N N . SER A 1 90 ? -5.921 -7.247 12.161 1.00 85.75 90 SER A N 1
ATOM 676 C CA . SER A 1 90 ? -5.009 -8.241 12.740 1.00 85.75 90 SER A CA 1
ATOM 677 C C . SER A 1 90 ? -3.972 -7.624 13.684 1.00 85.75 90 SER A C 1
ATOM 679 O O . SER A 1 90 ? -3.661 -8.195 14.726 1.00 85.75 90 SER A O 1
ATOM 681 N N . ALA A 1 91 ? -3.474 -6.426 13.371 1.00 79.75 91 ALA A N 1
ATOM 682 C CA . ALA A 1 91 ? -2.536 -5.679 14.215 1.00 79.75 91 ALA A CA 1
ATOM 683 C C . ALA A 1 91 ? -3.219 -4.907 15.367 1.00 79.75 91 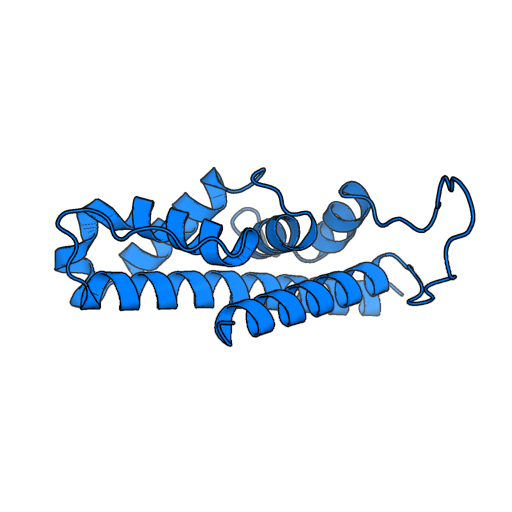ALA A C 1
ATOM 685 O O . ALA A 1 91 ? -2.569 -4.175 16.117 1.00 79.75 91 ALA A O 1
ATOM 686 N N . GLY A 1 92 ? -4.545 -5.008 15.486 1.00 67.50 92 GLY A N 1
ATOM 687 C CA . GLY A 1 92 ? -5.377 -4.107 16.271 1.00 67.50 92 GLY A CA 1
ATOM 688 C C . GLY A 1 92 ? -5.136 -4.085 17.778 1.00 67.50 92 GLY A C 1
ATOM 689 O O . GLY A 1 92 ? -5.599 -4.962 18.503 1.00 67.50 92 GLY A O 1
ATOM 690 N N . GLY A 1 93 ? -4.531 -3.001 18.273 1.00 72.69 93 GLY A N 1
ATOM 691 C CA . GLY A 1 93 ? -4.480 -2.659 19.700 1.00 72.69 93 GLY A CA 1
ATOM 692 C C . GLY A 1 93 ? -5.752 -1.966 20.227 1.00 72.69 93 GLY A C 1
ATOM 693 O O . GLY A 1 93 ? -6.823 -2.000 19.620 1.00 72.69 93 GLY A O 1
ATOM 694 N N . TYR A 1 94 ? -5.643 -1.267 21.364 1.00 73.75 94 TYR A N 1
ATOM 695 C CA . TYR A 1 94 ? -6.767 -0.574 22.024 1.00 73.75 94 TYR A CA 1
ATOM 696 C C . TYR A 1 94 ? -7.538 0.393 21.099 1.00 73.75 94 TYR A C 1
ATOM 698 O O . TYR A 1 94 ? -8.766 0.475 21.171 1.00 73.75 94 TYR A O 1
ATOM 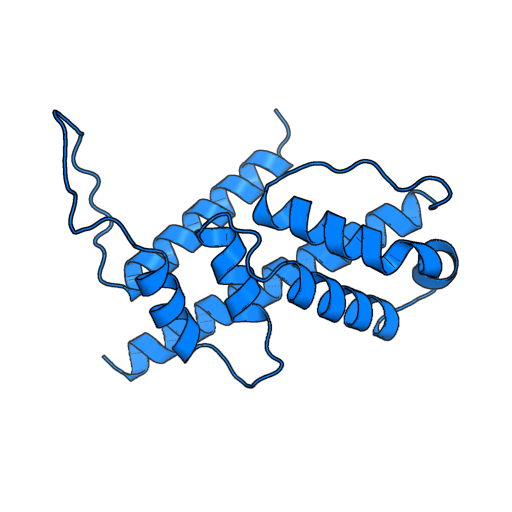706 N N . SER A 1 95 ? -6.838 1.080 20.191 1.00 73.88 95 SER A N 1
ATOM 707 C CA . SER A 1 95 ? -7.419 2.049 19.249 1.00 73.88 95 SER A CA 1
ATOM 708 C C . SER A 1 95 ? -8.362 1.416 18.222 1.00 73.88 95 SER A C 1
ATOM 710 O O . SER A 1 95 ? -9.310 2.068 17.784 1.00 73.88 95 SER A O 1
ATOM 712 N N . LEU A 1 96 ? -8.176 0.132 17.897 1.00 80.00 96 LEU A N 1
ATOM 713 C CA . LEU A 1 96 ? -9.057 -0.586 16.979 1.00 80.00 96 LEU A CA 1
ATOM 714 C C . LEU A 1 96 ? -10.446 -0.804 17.587 1.00 80.00 96 LEU A C 1
ATOM 716 O O . LEU A 1 96 ? -11.438 -0.717 16.875 1.00 80.00 96 LEU A O 1
ATOM 720 N N . ARG A 1 97 ? -10.555 -1.029 18.905 1.00 78.88 97 ARG A N 1
ATOM 721 C CA . ARG A 1 97 ? -11.838 -1.371 19.555 1.00 78.88 97 ARG A CA 1
ATOM 722 C C . ARG A 1 97 ? -12.932 -0.333 19.304 1.00 78.88 97 ARG A C 1
ATOM 724 O O . ARG A 1 97 ? -14.086 -0.705 19.136 1.00 78.88 97 ARG A O 1
ATOM 731 N N . LYS A 1 98 ? -12.564 0.950 19.263 1.00 76.00 98 LYS A N 1
ATOM 732 C CA . LYS A 1 98 ? -13.501 2.067 19.048 1.00 76.00 98 LYS A CA 1
ATOM 733 C C . LYS A 1 98 ? -13.690 2.425 17.573 1.00 76.00 98 LYS A C 1
ATOM 735 O O . LYS A 1 98 ? -14.713 2.990 17.221 1.00 76.00 98 LYS A O 1
ATOM 740 N N . ALA A 1 99 ? -12.714 2.108 16.726 1.00 83.25 99 ALA A N 1
ATOM 741 C CA . ALA A 1 99 ? -12.726 2.450 15.305 1.00 83.25 99 ALA A CA 1
ATOM 742 C C . ALA A 1 99 ? -13.057 1.258 14.392 1.00 83.25 99 ALA A C 1
ATOM 744 O O . ALA A 1 99 ? -13.120 1.432 13.180 1.00 83.25 99 ALA A O 1
ATOM 745 N N . ARG A 1 100 ? -13.295 0.062 14.953 1.00 86.50 100 ARG A N 1
ATOM 746 C CA . ARG A 1 100 ? -13.533 -1.195 14.224 1.00 86.50 100 ARG A CA 1
ATOM 747 C C . ARG A 1 100 ? -14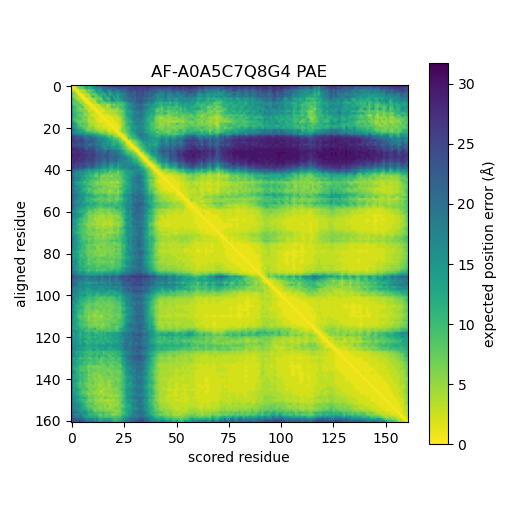.568 -1.078 13.094 1.00 86.50 100 ARG A C 1
ATOM 749 O O . ARG A 1 100 ? -14.263 -1.561 12.007 1.00 86.50 100 ARG A O 1
ATOM 756 N N . PRO A 1 101 ? -15.731 -0.417 13.281 1.00 88.81 101 PRO A N 1
ATOM 757 C CA . PRO A 1 101 ? -16.715 -0.261 12.205 1.00 88.81 101 PRO A CA 1
ATOM 758 C C . PRO A 1 101 ? -16.203 0.579 11.028 1.00 88.81 101 PRO A C 1
ATOM 760 O O . PRO A 1 101 ? -16.683 0.438 9.911 1.00 88.81 101 PRO A O 1
ATOM 763 N N . HIS A 1 102 ? -15.218 1.444 11.272 1.00 90.81 102 HIS A N 1
ATOM 764 C CA . HIS A 1 102 ? -14.694 2.404 10.304 1.00 90.81 102 HIS A CA 1
ATOM 765 C C . HIS A 1 102 ? -13.388 1.949 9.647 1.00 90.81 102 HIS A C 1
ATOM 767 O O . HIS A 1 102 ? -12.849 2.684 8.827 1.00 90.81 102 HIS A O 1
ATOM 773 N N . VAL A 1 103 ? -12.850 0.770 9.980 1.00 91.94 103 VAL A N 1
ATOM 774 C CA . VAL A 1 103 ? -11.510 0.349 9.523 1.00 91.94 103 VAL A CA 1
ATOM 775 C C . VAL A 1 103 ? -11.405 0.312 8.005 1.00 91.94 103 VAL A C 1
ATOM 777 O O . VAL A 1 103 ? -10.412 0.778 7.459 1.00 91.94 103 VAL A O 1
ATOM 780 N N . LEU A 1 104 ? -12.436 -0.181 7.317 1.00 93.75 104 LEU A N 1
ATOM 781 C CA . LEU A 1 104 ? -12.442 -0.233 5.857 1.00 93.75 104 LEU A CA 1
ATOM 782 C C . LEU A 1 104 ? -12.442 1.174 5.241 1.00 93.75 104 LEU A C 1
ATOM 784 O O . LEU A 1 104 ? -11.716 1.432 4.285 1.00 93.75 104 LEU A O 1
ATOM 788 N N . THR A 1 105 ? -13.186 2.108 5.839 1.00 93.75 105 THR A N 1
ATOM 789 C CA . THR A 1 105 ? -13.164 3.524 5.451 1.00 93.75 105 THR A CA 1
ATOM 790 C C . THR A 1 105 ? -11.797 4.148 5.715 1.00 93.75 105 THR A C 1
ATOM 792 O O . THR A 1 105 ? -11.269 4.834 4.852 1.00 93.75 105 THR A O 1
ATOM 795 N N . ILE A 1 106 ? -11.185 3.883 6.870 1.00 92.44 106 ILE A N 1
ATOM 796 C CA . ILE A 1 106 ? -9.861 4.414 7.218 1.00 92.44 106 ILE A CA 1
ATOM 797 C C . ILE A 1 106 ? -8.784 3.853 6.278 1.00 92.44 106 ILE A C 1
ATOM 799 O O . ILE A 1 106 ? -7.907 4.597 5.848 1.00 92.44 106 ILE A O 1
ATOM 803 N N . ALA A 1 107 ? -8.863 2.571 5.916 1.00 93.88 107 ALA A N 1
ATOM 804 C CA . ALA A 1 107 ? -7.967 1.949 4.946 1.00 93.88 107 ALA A CA 1
ATOM 805 C C . ALA A 1 107 ? -8.095 2.599 3.556 1.00 93.88 107 ALA A C 1
ATOM 807 O O . ALA A 1 107 ? -7.089 2.915 2.923 1.00 93.88 107 ALA A O 1
ATOM 808 N N . ASP A 1 108 ? -9.323 2.873 3.110 1.00 94.31 108 ASP A N 1
ATOM 809 C CA . ASP A 1 108 ? -9.569 3.590 1.858 1.00 94.31 108 ASP A CA 1
ATOM 810 C C . ASP A 1 108 ? -9.026 5.028 1.900 1.00 94.31 108 ASP A C 1
ATOM 812 O O . ASP A 1 108 ? -8.396 5.507 0.958 1.00 94.31 108 ASP A O 1
ATOM 816 N N . GLN A 1 109 ? -9.199 5.709 3.031 1.00 93.56 109 GLN A N 1
ATOM 817 C CA . GLN A 1 109 ? -8.675 7.054 3.249 1.00 93.56 109 GLN A CA 1
ATOM 818 C C . GLN A 1 109 ? -7.144 7.079 3.298 1.00 93.56 109 GLN A C 1
ATOM 820 O O . GLN A 1 109 ? -6.537 8.026 2.795 1.00 93.56 109 GLN A O 1
ATOM 825 N N . ALA A 1 110 ? -6.507 6.034 3.832 1.00 92.56 110 ALA A N 1
ATOM 826 C CA . ALA A 1 110 ? -5.059 5.866 3.770 1.00 92.56 110 ALA A CA 1
ATOM 827 C C . ALA A 1 110 ? -4.587 5.722 2.316 1.00 92.56 110 ALA A C 1
ATOM 829 O O . ALA A 1 110 ? -3.649 6.408 1.911 1.00 92.56 110 ALA A O 1
ATOM 830 N N . PHE A 1 111 ? -5.282 4.922 1.501 1.00 93.69 111 PHE A N 1
ATOM 831 C CA . PHE A 1 111 ? -5.001 4.813 0.068 1.00 93.69 111 PHE A CA 1
ATOM 832 C C . PHE A 1 111 ? -5.135 6.168 -0.645 1.00 93.69 111 PHE A C 1
ATOM 834 O O . PHE A 1 111 ? -4.225 6.586 -1.358 1.00 93.69 111 PHE A O 1
ATOM 841 N N . GLN A 1 112 ? -6.230 6.898 -0.410 1.00 92.25 112 GLN A N 1
ATOM 842 C CA . GLN A 1 112 ? -6.444 8.233 -0.982 1.00 92.25 112 GLN A CA 1
ATOM 843 C C . GLN A 1 112 ? -5.359 9.235 -0.560 1.00 92.25 112 GLN A C 1
ATOM 845 O O . GLN A 1 112 ? -4.925 10.063 -1.364 1.00 92.25 112 GLN A O 1
ATOM 850 N N . THR A 1 113 ? -4.890 9.133 0.683 1.00 89.75 113 THR A N 1
ATOM 851 C CA . THR A 1 113 ? -3.806 9.973 1.201 1.00 89.75 113 THR A CA 1
ATOM 852 C C . THR A 1 113 ? -2.486 9.664 0.496 1.00 89.75 113 THR A C 1
ATOM 854 O O . THR A 1 113 ? -1.797 10.583 0.072 1.00 89.75 113 THR A O 1
ATOM 857 N N . VAL A 1 114 ? -2.143 8.387 0.316 1.00 89.50 114 VAL A N 1
ATOM 858 C CA . VAL A 1 114 ? -0.849 7.976 -0.255 1.00 89.50 114 VAL A CA 1
ATOM 859 C C . VAL A 1 114 ? -0.801 8.147 -1.778 1.00 89.50 114 VAL A C 1
ATOM 861 O O . VAL A 1 114 ? 0.182 8.652 -2.314 1.00 89.50 114 VAL A O 1
ATOM 864 N N . VAL A 1 115 ? -1.855 7.753 -2.495 1.00 88.69 115 VAL A N 1
ATOM 865 C CA . VAL A 1 115 ? -1.859 7.740 -3.970 1.00 88.69 115 VAL A CA 1
ATOM 866 C C . VAL A 1 115 ? -2.196 9.110 -4.556 1.00 88.69 115 VAL A C 1
ATOM 868 O O . VAL A 1 115 ? -1.542 9.575 -5.499 1.00 88.69 115 VAL A O 1
ATOM 871 N N . TRP A 1 116 ? -3.209 9.763 -3.983 1.00 85.94 116 TRP A N 1
ATOM 872 C CA . TRP A 1 116 ? -3.780 11.004 -4.506 1.00 85.94 116 TRP A CA 1
ATOM 873 C C . TRP A 1 116 ? -3.408 12.244 -3.700 1.00 85.94 116 TRP A C 1
ATOM 875 O O . TRP A 1 116 ? -3.785 13.340 -4.109 1.00 85.94 116 TRP A O 1
ATOM 885 N N . GLN A 1 117 ? -2.715 12.089 -2.564 1.00 84.00 117 GLN A N 1
ATOM 886 C CA . GLN A 1 117 ? -2.395 13.191 -1.644 1.00 84.00 117 GLN A CA 1
ATOM 887 C C . GLN A 1 117 ? -3.649 13.951 -1.188 1.00 84.00 117 GLN A C 1
ATOM 889 O O . GLN A 1 117 ? -3.626 15.143 -0.881 1.00 84.00 117 GLN A O 1
ATOM 894 N N . ARG A 1 118 ? -4.789 13.250 -1.151 1.00 83.81 118 ARG A N 1
ATOM 895 C CA . ARG A 1 118 ? -6.072 13.834 -0.775 1.00 83.81 118 ARG A CA 1
ATOM 896 C C . ARG A 1 118 ? -6.255 13.736 0.723 1.00 83.81 118 ARG A C 1
ATOM 898 O O . ARG A 1 118 ? -6.230 12.653 1.301 1.00 83.81 118 ARG A O 1
ATOM 905 N N . ARG A 1 119 ? -6.526 14.880 1.346 1.00 73.12 119 ARG A N 1
ATOM 906 C CA . ARG A 1 119 ? -6.965 14.910 2.737 1.00 73.12 119 ARG A CA 1
ATOM 907 C C . ARG A 1 119 ? -8.433 14.513 2.792 1.00 73.12 119 ARG A C 1
ATOM 909 O O . ARG A 1 119 ? -9.282 15.229 2.267 1.00 73.12 119 ARG A O 1
ATOM 916 N N . VAL A 1 120 ? -8.726 13.386 3.433 1.00 79.94 120 VAL A N 1
ATOM 917 C CA . VAL A 1 120 ? -10.105 12.918 3.595 1.00 79.94 120 VAL A CA 1
ATOM 918 C C . VAL A 1 120 ? -10.621 13.259 4.990 1.00 79.94 120 VAL A C 1
ATOM 920 O O . VAL A 1 120 ? -9.888 13.190 5.982 1.00 79.94 120 VAL A O 1
ATOM 923 N N . ALA A 1 121 ? -11.885 13.675 5.054 1.00 82.81 121 ALA A N 1
ATOM 924 C CA . ALA A 1 121 ? -12.558 13.979 6.305 1.00 82.81 121 ALA A CA 1
ATOM 925 C C . ALA A 1 121 ? -12.709 12.719 7.168 1.00 82.81 121 ALA A C 1
ATOM 927 O O . ALA A 1 121 ? -12.987 11.627 6.669 1.00 82.81 121 ALA A O 1
ATOM 928 N N . ARG A 1 122 ? -12.544 12.889 8.481 1.00 87.94 122 ARG A N 1
ATOM 929 C CA . ARG A 1 122 ? -12.741 11.819 9.460 1.00 87.94 122 ARG A CA 1
ATOM 930 C C . ARG A 1 122 ? -14.185 11.291 9.387 1.00 87.94 122 ARG A C 1
ATOM 932 O O . ARG A 1 122 ? -15.098 12.116 9.354 1.00 87.94 122 ARG A O 1
ATOM 939 N N . PRO A 1 123 ? -14.408 9.966 9.452 1.00 86.19 123 PRO A N 1
ATOM 940 C CA . PRO A 1 123 ? -15.751 9.400 9.558 1.00 86.19 123 PRO A CA 1
ATOM 941 C C . PRO A 1 123 ? -16.491 9.902 10.806 1.00 86.19 123 PRO A C 1
ATOM 943 O O . PRO A 1 123 ? -15.901 10.010 11.888 1.00 86.19 123 PRO A O 1
ATOM 946 N N . GLU A 1 124 ? -17.788 10.177 10.674 1.00 84.75 124 GLU A N 1
ATOM 947 C CA . GLU A 1 124 ? -18.638 10.522 11.816 1.00 84.75 124 GLU A CA 1
ATOM 948 C C . GLU A 1 124 ? -18.658 9.376 12.839 1.00 84.75 124 GLU A C 1
ATOM 950 O O . GLU A 1 124 ? -18.673 8.200 12.482 1.00 84.75 124 GLU A O 1
ATOM 955 N N . GLY A 1 125 ? -18.594 9.715 14.129 1.00 83.50 125 GLY A N 1
ATOM 956 C CA . GLY A 1 125 ? -18.551 8.732 15.219 1.00 83.50 125 GLY A CA 1
ATOM 957 C C . GLY A 1 125 ? -17.170 8.127 15.514 1.00 83.50 125 GLY A C 1
ATOM 958 O O . GLY A 1 125 ? -16.979 7.560 16.590 1.00 83.50 125 GLY A O 1
ATOM 959 N N . CYS A 1 126 ? -16.167 8.306 14.645 1.00 85.44 126 CYS A N 1
ATOM 960 C CA . CYS A 1 126 ? -14.811 7.841 14.929 1.00 85.44 126 CYS A CA 1
ATOM 96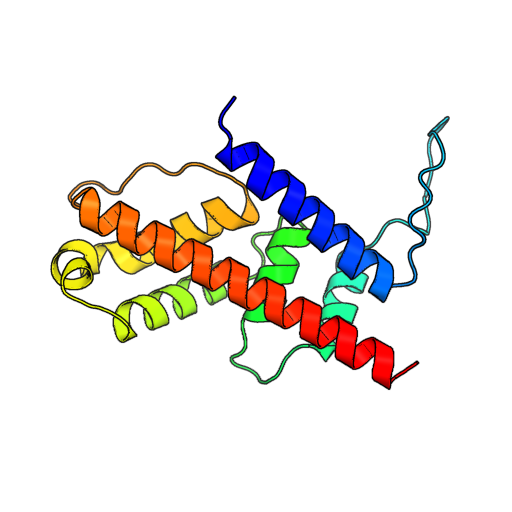1 C C . CYS A 1 126 ? -14.053 8.842 15.818 1.00 85.44 126 CYS A C 1
ATOM 963 O O . CYS A 1 126 ? -13.900 10.017 15.480 1.00 85.44 126 CYS A O 1
ATOM 965 N N . GLY A 1 127 ? -13.516 8.371 16.947 1.00 86.88 127 GLY A N 1
ATOM 966 C CA . GLY A 1 127 ? -12.685 9.198 17.825 1.00 86.88 127 GLY A CA 1
ATOM 967 C C . GLY A 1 127 ? -11.412 9.680 17.120 1.00 86.88 127 GLY A C 1
ATOM 968 O O . GLY A 1 127 ? -10.739 8.897 16.451 1.00 86.88 127 GLY A O 1
ATOM 969 N N . GLU A 1 128 ? -11.050 10.953 17.304 1.00 88.81 128 GLU A N 1
ATOM 970 C CA . GLU A 1 128 ? -9.931 11.594 16.594 1.00 88.81 128 GLU A CA 1
ATOM 971 C C . GLU A 1 128 ? -8.604 10.862 16.761 1.00 88.81 128 GLU A C 1
ATOM 973 O O . GLU A 1 128 ? -7.924 10.567 15.786 1.00 88.81 128 GLU A O 1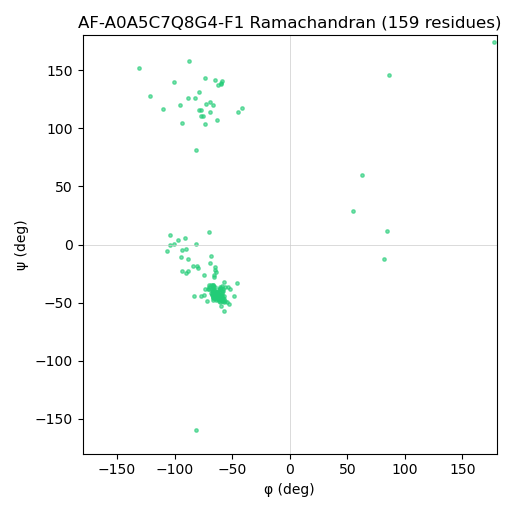
ATOM 978 N N . ARG A 1 129 ? -8.255 10.515 18.002 1.00 87.56 129 ARG A N 1
ATOM 979 C CA . ARG A 1 129 ? -6.991 9.840 18.296 1.00 87.56 129 ARG A CA 1
ATOM 980 C C . ARG A 1 129 ? -6.905 8.473 17.620 1.00 87.56 129 ARG A C 1
ATOM 982 O O . ARG A 1 129 ? -5.864 8.140 17.067 1.00 87.56 129 ARG A O 1
ATOM 989 N N . ALA A 1 130 ? -7.989 7.697 17.659 1.00 87.19 130 ALA A N 1
ATOM 990 C CA . ALA A 1 130 ? -8.038 6.381 17.029 1.00 87.19 130 ALA A CA 1
ATOM 991 C C . ALA A 1 130 ? -7.966 6.499 15.502 1.00 87.19 130 ALA A C 1
ATOM 993 O O . ALA A 1 130 ? -7.206 5.770 14.870 1.00 87.19 130 ALA A O 1
ATOM 994 N N . TYR A 1 131 ? -8.694 7.466 14.937 1.00 89.94 131 TYR A N 1
ATOM 995 C CA . TYR A 1 131 ? -8.648 7.791 13.518 1.00 89.94 131 TYR A CA 1
ATOM 996 C C . TYR A 1 131 ? -7.231 8.141 13.057 1.00 89.94 131 TYR A C 1
ATOM 998 O O . TYR A 1 131 ? -6.690 7.469 12.186 1.00 89.94 131 TYR A O 1
ATOM 1006 N N . SER A 1 132 ? -6.605 9.144 13.678 1.00 89.19 132 SER A N 1
ATOM 1007 C CA . SER A 1 132 ? -5.281 9.629 13.283 1.00 89.19 132 SER A CA 1
ATOM 1008 C C . SER A 1 132 ? -4.209 8.549 13.418 1.00 89.19 132 SER A C 1
ATOM 1010 O O . SER A 1 132 ? -3.345 8.439 12.556 1.00 89.19 132 SER A O 1
ATOM 1012 N N . GLN A 1 133 ? -4.277 7.716 14.464 1.00 89.44 133 GLN A N 1
ATOM 1013 C CA . GLN A 1 133 ? -3.342 6.604 14.647 1.00 89.44 133 GLN A CA 1
ATOM 1014 C C . GLN A 1 133 ? -3.496 5.527 13.569 1.00 89.44 133 GLN A C 1
ATOM 1016 O O . GLN A 1 133 ? -2.494 5.085 13.015 1.00 89.44 133 GLN A O 1
ATOM 1021 N N . LEU A 1 134 ? -4.728 5.111 13.261 1.00 90.12 134 LEU A N 1
ATOM 1022 C CA . LEU A 1 134 ? -4.978 4.082 12.248 1.00 90.12 134 LEU A CA 1
ATOM 1023 C C . LEU A 1 134 ? -4.696 4.588 10.833 1.00 90.12 134 LEU A C 1
ATOM 1025 O O . LEU A 1 134 ? -4.140 3.846 10.031 1.00 90.12 134 LEU A O 1
ATOM 1029 N N . LEU A 1 135 ? -5.028 5.848 10.538 1.00 91.44 135 LEU A N 1
ATOM 1030 C CA . LEU A 1 135 ? -4.713 6.474 9.258 1.00 91.44 135 LEU A CA 1
ATOM 1031 C C . LEU A 1 135 ? -3.197 6.567 9.054 1.00 91.44 135 LEU A C 1
ATOM 1033 O O . LEU A 1 135 ? -2.707 6.196 7.991 1.00 91.44 135 LEU A O 1
ATOM 1037 N N . LEU A 1 136 ? -2.455 7.020 10.072 1.00 90.06 136 LEU A N 1
ATOM 1038 C CA . LEU A 1 136 ? -0.995 7.113 10.010 1.00 90.06 136 LEU A CA 1
ATOM 1039 C C . LEU A 1 136 ? -0.351 5.732 9.859 1.00 90.06 136 LEU A C 1
ATOM 1041 O O . LEU A 1 136 ? 0.522 5.561 9.012 1.00 90.06 136 LEU A O 1
ATOM 1045 N N . ALA A 1 137 ? -0.804 4.745 10.639 1.00 90.25 137 ALA A N 1
ATOM 1046 C CA . ALA A 1 137 ? -0.336 3.369 10.516 1.00 90.25 137 ALA A CA 1
ATOM 1047 C C . ALA A 1 137 ? -0.611 2.819 9.110 1.00 90.25 137 ALA A C 1
ATOM 1049 O O . ALA A 1 137 ? 0.295 2.297 8.471 1.00 90.25 137 ALA A O 1
ATOM 1050 N N . GLY A 1 138 ? -1.830 3.006 8.596 1.00 91.44 138 GLY A N 1
ATOM 1051 C CA . GLY A 1 138 ? -2.209 2.549 7.265 1.00 91.44 138 GLY A CA 1
ATOM 1052 C C . GLY A 1 138 ? -1.386 3.203 6.155 1.00 91.44 138 GLY A C 1
ATOM 1053 O O . GLY A 1 138 ? -0.871 2.503 5.287 1.00 91.44 138 GLY A O 1
ATOM 1054 N N . ALA A 1 139 ? -1.203 4.524 6.208 1.00 91.69 139 ALA A N 1
ATOM 1055 C CA . ALA A 1 139 ? -0.395 5.253 5.234 1.00 91.69 139 ALA A CA 1
ATOM 1056 C C . ALA A 1 139 ? 1.068 4.782 5.246 1.00 91.69 139 ALA A C 1
ATOM 1058 O O . ALA A 1 139 ? 1.616 4.460 4.192 1.00 91.69 139 ALA A O 1
ATOM 1059 N N . HIS A 1 140 ? 1.669 4.655 6.433 1.00 90.75 140 HIS A N 1
ATOM 1060 C CA . HIS A 1 140 ? 3.038 4.165 6.587 1.00 90.75 140 HIS A CA 1
ATOM 1061 C C . HIS A 1 140 ? 3.199 2.731 6.060 1.00 90.75 140 HIS A C 1
ATOM 1063 O O . HIS A 1 140 ? 4.164 2.429 5.358 1.00 90.75 140 HIS A O 1
ATOM 1069 N N . THR A 1 141 ? 2.254 1.837 6.369 1.00 92.38 141 THR A N 1
ATOM 1070 C CA . THR A 1 141 ? 2.253 0.459 5.861 1.00 92.38 141 THR A CA 1
ATOM 1071 C C . THR A 1 141 ? 2.216 0.433 4.334 1.00 92.38 141 THR A C 1
ATOM 1073 O O . THR A 1 141 ? 3.034 -0.252 3.722 1.00 92.38 141 THR A O 1
ATOM 1076 N N . LEU A 1 142 ? 1.327 1.211 3.704 1.00 92.62 142 LEU A N 1
ATOM 1077 C CA . LEU A 1 142 ? 1.251 1.287 2.242 1.00 92.62 142 LEU A CA 1
ATOM 1078 C C . LEU A 1 142 ? 2.560 1.789 1.622 1.00 92.62 142 LEU A C 1
ATOM 1080 O O . LEU A 1 142 ? 3.057 1.173 0.679 1.00 92.62 142 LEU A O 1
ATOM 1084 N N . GLN A 1 143 ? 3.135 2.865 2.165 1.00 90.56 143 GLN A N 1
ATOM 1085 C CA . GLN A 1 143 ? 4.404 3.409 1.677 1.00 90.56 143 GLN A CA 1
ATOM 1086 C C . GLN A 1 143 ? 5.548 2.403 1.807 1.00 90.56 143 GLN A C 1
ATOM 1088 O O . GLN A 1 143 ? 6.247 2.150 0.831 1.00 90.56 143 GLN A O 1
ATOM 1093 N N . THR A 1 144 ? 5.679 1.760 2.970 1.00 91.06 144 THR A N 1
ATOM 1094 C CA . THR A 1 144 ? 6.734 0.766 3.224 1.00 91.06 144 THR A CA 1
ATOM 1095 C C . THR A 1 144 ? 6.652 -0.395 2.230 1.00 91.06 144 THR A C 1
ATOM 1097 O O . THR A 1 144 ? 7.657 -0.779 1.635 1.00 91.06 144 THR A O 1
ATOM 1100 N N . HIS A 1 145 ? 5.449 -0.927 1.984 1.00 91.75 145 HIS A N 1
ATOM 1101 C CA . HIS A 1 145 ? 5.268 -2.025 1.031 1.00 91.75 145 HIS A CA 1
ATOM 1102 C C . HIS A 1 145 ? 5.549 -1.618 -0.420 1.00 91.75 145 HIS A C 1
ATOM 1104 O O . HIS A 1 145 ? 6.092 -2.429 -1.176 1.00 91.75 145 HIS A O 1
ATOM 1110 N N . ALA A 1 146 ? 5.200 -0.390 -0.813 1.00 90.38 146 ALA A N 1
ATOM 1111 C CA . ALA A 1 146 ? 5.537 0.139 -2.132 1.00 90.38 146 ALA A CA 1
ATOM 1112 C C . ALA A 1 146 ? 7.057 0.297 -2.300 1.00 90.38 146 ALA A C 1
ATOM 1114 O O . ALA A 1 146 ? 7.619 -0.140 -3.305 1.00 90.38 146 ALA A O 1
ATOM 1115 N N . ASP A 1 147 ? 7.734 0.846 -1.290 1.00 88.69 147 ASP A N 1
ATOM 1116 C CA . ASP A 1 147 ? 9.188 0.994 -1.271 1.00 88.69 147 ASP A CA 1
ATOM 1117 C C . ASP A 1 147 ? 9.915 -0.341 -1.373 1.00 88.69 147 ASP A C 1
ATOM 1119 O O . ASP A 1 147 ? 10.835 -0.503 -2.182 1.00 88.69 147 ASP A O 1
ATOM 1123 N N . ASP A 1 148 ? 9.484 -1.323 -0.586 1.00 90.00 148 ASP A N 1
ATOM 1124 C CA . ASP A 1 148 ? 10.072 -2.653 -0.611 1.00 90.00 148 ASP A CA 1
ATOM 1125 C C . ASP A 1 148 ? 9.812 -3.364 -1.939 1.00 90.00 148 ASP A C 1
ATOM 1127 O O . ASP A 1 148 ? 10.678 -4.099 -2.414 1.00 90.00 148 ASP A O 1
ATOM 1131 N N . ALA A 1 149 ? 8.657 -3.151 -2.576 1.00 89.88 149 ALA A N 1
ATOM 1132 C CA . ALA A 1 149 ? 8.401 -3.664 -3.920 1.00 89.88 149 ALA A CA 1
ATOM 1133 C C . ALA A 1 149 ? 9.357 -3.049 -4.950 1.00 89.88 149 ALA A C 1
ATOM 1135 O O . ALA A 1 149 ? 9.958 -3.777 -5.736 1.00 89.88 149 ALA A O 1
ATOM 1136 N N . ILE A 1 150 ? 9.587 -1.738 -4.904 1.00 86.62 150 ILE A N 1
ATOM 1137 C CA . ILE A 1 150 ? 10.500 -1.068 -5.841 1.00 86.62 150 ILE A CA 1
ATOM 1138 C C . ILE A 1 150 ? 11.951 -1.489 -5.592 1.00 86.62 150 ILE A C 1
ATOM 1140 O O . ILE A 1 150 ? 12.659 -1.821 -6.538 1.00 86.62 150 ILE A O 1
ATOM 1144 N N . ARG A 1 151 ? 12.388 -1.607 -4.331 1.00 86.38 151 ARG A N 1
ATOM 1145 C CA . ARG A 1 151 ? 13.717 -2.161 -3.996 1.00 86.38 151 ARG A CA 1
ATOM 1146 C C . ARG A 1 151 ? 13.888 -3.592 -4.500 1.00 86.38 151 ARG A C 1
ATOM 1148 O O . ARG A 1 151 ? 14.982 -3.981 -4.907 1.00 86.38 151 ARG A O 1
ATOM 1155 N N . ARG A 1 152 ? 12.829 -4.404 -4.447 1.00 85.62 152 ARG A N 1
ATOM 1156 C CA . ARG A 1 152 ? 12.840 -5.766 -4.997 1.00 85.62 152 ARG A CA 1
ATOM 1157 C C . ARG A 1 152 ? 12.940 -5.750 -6.517 1.00 85.62 152 ARG A C 1
ATOM 1159 O O . ARG A 1 152 ? 13.768 -6.491 -7.040 1.00 85.62 152 ARG A O 1
ATOM 1166 N N . ALA A 1 153 ? 12.189 -4.880 -7.193 1.00 83.00 153 ALA A N 1
ATOM 1167 C CA . ALA A 1 153 ? 12.298 -4.676 -8.637 1.00 83.00 153 ALA A CA 1
ATOM 1168 C C . ALA A 1 153 ? 13.732 -4.281 -9.035 1.00 83.00 153 ALA A C 1
ATOM 1170 O O . ALA A 1 153 ? 14.325 -4.907 -9.907 1.00 83.00 153 ALA A O 1
ATOM 1171 N N . GLU A 1 154 ? 14.339 -3.329 -8.318 1.00 80.75 154 GLU A N 1
ATOM 1172 C CA . GLU A 1 154 ? 15.728 -2.896 -8.534 1.00 80.75 154 GLU A CA 1
ATOM 1173 C C . GLU A 1 154 ? 16.740 -4.030 -8.377 1.00 80.75 154 GLU A C 1
ATOM 1175 O O . GLU A 1 154 ? 17.655 -4.176 -9.188 1.00 80.75 154 GLU A O 1
ATOM 1180 N N . ARG A 1 155 ? 16.582 -4.861 -7.343 1.00 82.25 155 ARG A N 1
ATOM 1181 C CA . ARG A 1 155 ? 17.452 -6.026 -7.134 1.00 82.25 155 ARG A CA 1
ATOM 1182 C C . ARG A 1 155 ? 17.259 -7.087 -8.213 1.00 82.25 155 ARG A C 1
ATOM 1184 O O . ARG A 1 155 ? 18.242 -7.710 -8.598 1.00 82.25 155 ARG A O 1
ATOM 1191 N N . ALA A 1 156 ? 16.026 -7.316 -8.663 1.00 79.56 156 ALA A N 1
ATOM 1192 C CA . ALA A 1 156 ? 15.731 -8.273 -9.723 1.00 79.56 156 ALA A CA 1
ATOM 1193 C C . ALA A 1 156 ? 16.342 -7.819 -11.055 1.00 79.56 156 ALA A C 1
ATOM 1195 O O . ALA A 1 156 ? 17.043 -8.597 -11.693 1.00 79.56 156 ALA A O 1
ATOM 1196 N N . PHE A 1 157 ? 16.178 -6.541 -11.406 1.00 73.12 157 PHE A N 1
ATOM 1197 C CA . PHE A 1 157 ? 16.767 -5.946 -12.605 1.00 73.12 157 PHE A CA 1
ATOM 1198 C C . PHE A 1 157 ? 18.297 -6.067 -12.617 1.00 73.12 157 PHE A C 1
ATOM 1200 O O . PHE A 1 157 ? 18.865 -6.585 -13.571 1.00 73.12 157 PHE A O 1
ATOM 1207 N N . ARG A 1 158 ? 18.974 -5.704 -11.516 1.00 73.62 158 ARG A N 1
ATOM 1208 C CA . ARG A 1 158 ? 20.443 -5.824 -11.398 1.00 73.62 158 ARG A CA 1
ATOM 1209 C C . ARG A 1 158 ? 20.977 -7.258 -11.432 1.00 73.62 158 ARG A C 1
ATOM 1211 O O . ARG A 1 158 ? 22.174 -7.435 -11.590 1.00 73.62 158 ARG A O 1
ATOM 1218 N N . ARG A 1 159 ? 20.138 -8.264 -11.177 1.00 70.62 159 ARG A N 1
ATOM 1219 C CA . ARG A 1 159 ? 20.525 -9.681 -11.284 1.00 70.62 159 ARG A CA 1
ATOM 1220 C C . ARG A 1 159 ? 20.323 -10.236 -12.691 1.00 70.62 159 ARG A C 1
ATOM 1222 O O . ARG A 1 159 ? 20.899 -11.273 -12.997 1.00 70.62 159 ARG A O 1
ATOM 1229 N N . ALA A 1 160 ? 19.451 -9.610 -13.477 1.00 58.56 160 ALA A N 1
ATOM 1230 C CA . ALA A 1 160 ? 19.121 -10.024 -14.834 1.00 58.56 160 ALA A CA 1
ATOM 1231 C C . ALA A 1 160 ? 19.964 -9.302 -15.904 1.00 58.56 160 ALA A C 1
ATOM 1233 O O . ALA A 1 160 ? 20.088 -9.833 -17.005 1.00 58.56 160 ALA A O 1
ATOM 1234 N N . ALA A 1 161 ? 20.509 -8.122 -15.582 1.00 52.34 161 ALA A N 1
ATOM 1235 C CA . ALA A 1 161 ? 21.493 -7.380 -16.378 1.00 52.34 161 ALA A CA 1
ATOM 1236 C C . ALA A 1 161 ? 22.920 -7.897 -16.146 1.00 52.34 161 ALA A C 1
ATOM 1238 O O . ALA A 1 161 ? 23.694 -7.909 -17.127 1.00 52.34 161 ALA A O 1
#

pLDDT: mean 77.63, std 16.48, range [37.0, 95.44]

Secondary structure (DSSP, 8-state):
--HHHHHHHHHHHHHHHHHHHHHT---------S----TTS--HHHHHHHHHTT--STT--HHHHHHHHHHT--TTHHHHHHHHHHHHHHT--HHHHHHGGGHHHHHHHHHHHHHH---PPPPTT--HHHHHHHHHHHHHHHHHHHHHHHHHHHHHHHHH-

Solvent-accessible surface area (backbone atoms only — not comparable to full-atom values): 9215 Å² total; per-residue (Å²): 138,61,72,67,61,56,52,57,49,53,51,47,50,54,52,43,53,56,51,34,56,74,72,70,42,73,92,77,81,75,87,86,76,76,97,72,90,60,89,75,61,85,43,72,65,54,54,51,57,51,33,56,69,28,53,88,50,97,81,56,53,24,37,49,47,36,49,21,43,63,70,61,51,68,89,51,44,71,62,50,24,53,54,46,25,53,49,52,61,73,70,48,56,80,52,36,76,74,32,57,93,45,38,56,59,41,24,43,41,16,49,38,34,66,43,67,67,40,89,68,82,80,62,85,90,49,54,65,70,36,48,55,51,52,30,51,51,42,32,52,52,51,51,52,36,19,51,53,20,50,54,37,21,53,55,47,50,68,73,74,107

Radius of gyration: 17.55 Å; Cα contacts (8 Å, |Δi|>4): 167; chains: 1; bounding box: 40×40×52 Å

Foldseek 3Di:
DDPLLVVLVVVLVVLLVLLLVLLVQDPDDDDDDDDDPDPSPDDLVSLLVLLVQLDPDPLQCLSVLSSCQNVVDCPCLVSQLVVLLVVCVVVDDPLCVQCVVCSSVLLSQLSCCNRVVDHDDDDPSRDPVSSVVSSVVNNVVSSVSNVSSSVSSVVSSVVVD

Sequence (161 aa):
MSISNDIFTAEKAGFRERIASLIGGTTYREPVGGRSTDPNRMTDQDVAAALAYARQGPDDIGPDIAYCIVCGSDWHRARITLKLADALLSAGGYSLRKARPHVLTIADQAFQTVVWQRRVARPEGCGERAYSQLLLAGAHTLQTHADDAIRRAERAFRRAA

Nearest PDB structures (foldseek):
  2jsw-assembly1_A  TM=2.212E-01  e=5.575E-01  Mus musculus
  5uum-assembly2_B  TM=1.917E-01  e=3.626E+00  Homo sapiens